Protein AF-A0A3A0W3G9-F1 (afdb_monomer_lite)

Sequence (59 aa):
MLESENYKLLQELSEEDLHEYYYWKHVEQGQEAKRWNDPYIEEKDYKFDEFENNYLKKK

Foldseek 3Di:
DDPPDPDDDDDDQDPVNLVVVCCLPAPDPPPPVQVVPPPRDDDDHDDSVRSVVVVVVVD

Radius of gyration: 16.18 Å; chains: 1; bounding box: 32×47×26 Å

pLDDT: mean 78.61, std 12.47, range [39.91, 93.88]

Structure (mmCIF, N/CA/C/O backbone):
data_AF-A0A3A0W3G9-F1
#
_entry.id   AF-A0A3A0W3G9-F1
#
loop_
_atom_site.group_PDB
_atom_site.id
_atom_site.type_symbol
_atom_site.label_atom_id
_atom_site.label_alt_id
_atom_site.label_comp_id
_atom_site.label_asym_id
_atom_site.label_entity_id
_atom_site.label_seq_id
_atom_site.pdbx_PDB_ins_code
_atom_site.Cartn_x
_atom_site.Cartn_y
_atom_site.Cartn_z
_atom_site.occupancy
_atom_site.B_iso_or_equiv
_atom_site.auth_seq_id
_atom_site.auth_comp_id
_atom_site.auth_asym_id
_atom_site.auth_atom_id
_atom_site.pdbx_PDB_model_num
ATOM 1 N N . MET A 1 1 ? -7.536 34.491 12.697 1.00 39.91 1 MET A N 1
ATOM 2 C CA . MET A 1 1 ? -7.591 33.477 11.628 1.00 39.91 1 MET A CA 1
ATOM 3 C C . MET A 1 1 ? -7.505 32.138 12.327 1.00 39.91 1 MET A C 1
ATOM 5 O O . MET A 1 1 ? -6.543 31.944 13.053 1.00 39.91 1 MET A O 1
ATOM 9 N N . LEU A 1 2 ? -8.552 31.317 12.255 1.00 45.94 2 LEU A N 1
ATOM 10 C CA . LEU A 1 2 ? -8.548 29.984 12.861 1.00 45.94 2 LEU A CA 1
ATOM 11 C C . LEU A 1 2 ? -7.708 29.082 11.959 1.00 45.94 2 LEU A C 1
ATOM 13 O O . LEU A 1 2 ? -8.107 28.802 10.832 1.00 45.94 2 LEU A O 1
ATOM 17 N N . GLU A 1 3 ? -6.525 28.705 12.433 1.00 60.44 3 GLU A N 1
ATOM 18 C CA . GLU A 1 3 ? -5.769 27.594 11.865 1.00 60.44 3 GLU A CA 1
ATOM 19 C C . GLU A 1 3 ? -6.665 26.358 11.972 1.00 60.44 3 GLU A C 1
ATOM 21 O O . GLU A 1 3 ? -7.052 25.957 13.068 1.00 60.44 3 GLU A O 1
ATOM 26 N N . SER A 1 4 ? -7.104 25.820 10.834 1.00 63.28 4 SER A N 1
ATOM 27 C CA . SER A 1 4 ? -7.938 24.624 10.829 1.00 63.28 4 SER A CA 1
ATOM 28 C C . SER A 1 4 ? -7.110 23.464 11.369 1.00 63.28 4 SER A C 1
ATOM 30 O O . SER A 1 4 ? -6.142 23.046 10.728 1.00 63.28 4 SER A O 1
ATOM 32 N N . GLU A 1 5 ? -7.480 22.941 12.533 1.00 67.00 5 GLU A N 1
ATOM 33 C CA . GLU A 1 5 ? -6.939 21.683 13.031 1.00 67.00 5 GLU A CA 1
ATOM 34 C C . GLU A 1 5 ? -7.227 20.586 11.993 1.00 67.00 5 GLU A C 1
ATOM 36 O O . GLU A 1 5 ? -8.376 20.207 11.759 1.00 67.00 5 GLU A O 1
ATOM 41 N N . ASN A 1 6 ? -6.180 20.109 11.317 1.00 70.06 6 ASN A N 1
ATOM 42 C CA . ASN A 1 6 ? -6.260 18.994 10.376 1.00 70.06 6 ASN A CA 1
ATOM 43 C C . ASN A 1 6 ? -6.465 17.697 11.172 1.00 70.06 6 ASN A C 1
ATOM 45 O O . ASN A 1 6 ? -5.504 16.999 11.505 1.00 70.06 6 ASN A O 1
ATOM 49 N N . TYR A 1 7 ? -7.713 17.370 11.503 1.00 69.06 7 TYR A N 1
ATOM 50 C CA . TYR A 1 7 ? -8.038 16.059 12.049 1.00 69.06 7 TYR A CA 1
ATOM 51 C C . TYR A 1 7 ? -7.868 15.017 10.935 1.00 69.06 7 TYR A C 1
ATOM 53 O O . TYR A 1 7 ? -8.566 15.029 9.923 1.00 69.06 7 TYR A O 1
ATOM 61 N N . LYS A 1 8 ? -6.901 14.110 11.091 1.00 75.00 8 LYS A N 1
ATOM 62 C CA . LYS A 1 8 ? -6.794 12.937 10.219 1.00 75.00 8 LYS A CA 1
ATOM 63 C C . LYS A 1 8 ? -7.800 11.900 10.701 1.00 75.00 8 LYS A C 1
ATOM 65 O O . LYS A 1 8 ? -7.619 11.314 11.766 1.00 75.00 8 LYS A O 1
ATOM 70 N N . LEU A 1 9 ? -8.862 11.695 9.929 1.00 81.75 9 LEU A N 1
ATOM 71 C CA . LEU A 1 9 ? -9.812 10.616 10.162 1.00 81.75 9 LEU A CA 1
ATOM 72 C C . LEU A 1 9 ? -9.236 9.324 9.574 1.00 81.75 9 LEU A C 1
ATOM 74 O O . LEU A 1 9 ? -9.006 9.243 8.372 1.00 81.75 9 LEU A O 1
ATOM 78 N N . LEU A 1 10 ? -8.988 8.327 10.421 1.00 83.25 10 LEU A N 1
ATOM 79 C CA . LEU A 1 10 ? -8.676 6.977 9.959 1.00 83.25 10 LEU A CA 1
ATOM 80 C C . LEU A 1 10 ? -9.984 6.293 9.557 1.00 83.25 10 LEU A C 1
ATOM 82 O O . LEU A 1 10 ? -10.951 6.315 10.320 1.00 83.25 10 LEU A O 1
ATOM 86 N N . GLN A 1 11 ? -10.010 5.703 8.369 1.00 87.31 11 GLN A N 1
ATOM 87 C CA . GLN A 1 11 ? -11.163 4.985 7.832 1.00 87.31 11 GLN A CA 1
ATOM 88 C C . GLN A 1 11 ? -10.745 3.578 7.409 1.00 87.31 11 GLN A C 1
ATOM 90 O O . GLN A 1 11 ? -9.553 3.275 7.313 1.00 87.31 11 GLN A O 1
ATOM 95 N N . GLU A 1 12 ? -11.730 2.703 7.210 1.00 88.12 12 GLU A N 1
ATOM 96 C CA . GLU A 1 12 ? -11.457 1.421 6.573 1.00 88.12 12 GLU A CA 1
ATOM 97 C C . GLU A 1 12 ? -11.020 1.638 5.125 1.00 88.12 12 GLU A C 1
ATOM 99 O O . GLU A 1 12 ? -11.474 2.568 4.461 1.00 88.12 12 GLU A O 1
ATOM 104 N N . LEU A 1 13 ? -10.139 0.755 4.663 1.00 87.56 13 LEU A N 1
ATOM 105 C CA . LEU A 1 13 ? -9.646 0.746 3.296 1.00 87.56 13 LEU A CA 1
ATOM 106 C C . LEU A 1 13 ? -10.813 0.561 2.312 1.00 87.56 13 LEU A C 1
ATOM 108 O O . LEU A 1 13 ? -11.568 -0.409 2.433 1.00 87.56 13 LEU A O 1
ATOM 112 N N . SER A 1 14 ? -10.936 1.461 1.341 1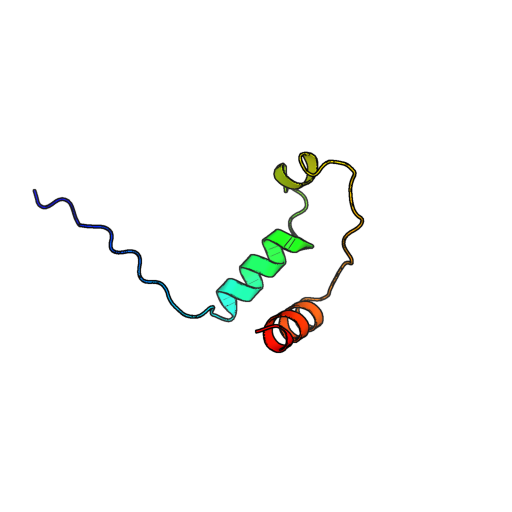.00 91.19 14 SER A N 1
ATOM 113 C CA . SER A 1 14 ? -11.849 1.306 0.209 1.00 91.19 14 SER A CA 1
ATOM 114 C C . SER A 1 14 ? -11.248 0.424 -0.895 1.00 91.19 14 SER A C 1
ATOM 116 O O . SER A 1 14 ? -10.062 0.092 -0.887 1.00 91.19 14 SER A O 1
ATOM 118 N N . GLU A 1 15 ? -12.071 0.042 -1.871 1.00 90.88 15 GLU A N 1
ATOM 119 C CA . GLU A 1 15 ? -11.610 -0.673 -3.069 1.00 90.88 15 GLU A CA 1
ATOM 120 C C . GLU A 1 15 ? -10.623 0.175 -3.892 1.00 90.88 15 GLU A C 1
ATOM 122 O O . GLU A 1 15 ? -9.626 -0.341 -4.396 1.00 90.88 15 GLU A O 1
ATOM 127 N N . GLU A 1 16 ? -10.850 1.491 -3.968 1.00 93.69 16 GLU A N 1
ATOM 128 C CA . GLU A 1 16 ? -9.965 2.429 -4.667 1.00 93.69 16 GLU A CA 1
ATOM 129 C C . GLU A 1 16 ? -8.605 2.540 -3.966 1.00 93.69 16 GLU A C 1
ATOM 131 O O . GLU A 1 16 ? -7.569 2.449 -4.627 1.00 93.69 16 GLU A O 1
ATOM 136 N N . ASP A 1 17 ? -8.593 2.604 -2.630 1.00 92.75 17 ASP A N 1
ATOM 137 C CA . ASP A 1 17 ? -7.351 2.581 -1.845 1.00 92.75 17 ASP A CA 1
ATOM 138 C C . ASP A 1 17 ? -6.562 1.279 -2.080 1.00 92.75 17 ASP A C 1
ATOM 140 O O . ASP A 1 17 ? -5.329 1.284 -2.139 1.00 92.75 17 ASP A O 1
ATOM 144 N N . LEU A 1 18 ? -7.258 0.144 -2.223 1.00 92.75 18 LEU A N 1
ATOM 145 C CA . LEU A 1 18 ? -6.627 -1.150 -2.490 1.00 92.75 18 LEU A CA 1
ATOM 146 C C . LEU A 1 18 ? -6.043 -1.217 -3.909 1.00 92.75 18 LEU A C 1
ATOM 148 O O . LEU A 1 18 ? -4.944 -1.747 -4.098 1.00 92.75 18 LEU A O 1
ATOM 152 N N . HIS A 1 19 ? -6.748 -0.653 -4.891 1.00 93.88 19 HIS A N 1
ATOM 153 C CA . HIS A 1 19 ? -6.271 -0.495 -6.265 1.00 93.88 19 HIS A CA 1
ATOM 154 C C . HIS A 1 19 ? -5.033 0.389 -6.345 1.00 93.88 19 HIS A C 1
ATOM 156 O O . HIS A 1 19 ? -4.050 0.025 -6.999 1.00 93.88 19 HIS A O 1
ATOM 162 N N . GLU A 1 20 ? -5.066 1.530 -5.662 1.00 93.06 20 GLU A N 1
ATOM 163 C CA . GLU A 1 20 ? -3.931 2.433 -5.587 1.00 93.06 20 GLU A CA 1
ATOM 164 C C . GLU A 1 20 ? -2.748 1.710 -4.935 1.00 93.06 20 GLU A C 1
ATOM 166 O O . GLU A 1 20 ? -1.668 1.625 -5.526 1.00 93.06 20 GLU A O 1
ATOM 171 N N . TYR A 1 21 ? -2.959 1.068 -3.785 1.00 90.25 21 TYR A N 1
ATOM 172 C CA . TYR A 1 21 ? -1.911 0.307 -3.111 1.00 90.25 21 TYR A CA 1
ATOM 173 C C . TYR A 1 21 ? -1.299 -0.787 -4.005 1.00 90.25 21 TYR A C 1
ATOM 175 O O . TYR A 1 21 ? -0.071 -0.915 -4.069 1.00 90.25 21 TYR A O 1
ATOM 183 N N . TYR A 1 22 ? -2.127 -1.529 -4.749 1.00 91.19 22 TYR A N 1
ATOM 184 C CA . TYR A 1 22 ? -1.658 -2.498 -5.742 1.00 91.19 22 TYR A CA 1
ATOM 185 C C . TYR A 1 22 ? -0.795 -1.844 -6.825 1.00 91.19 22 TYR A C 1
ATOM 187 O O . TYR A 1 22 ? 0.280 -2.362 -7.146 1.00 91.19 22 TYR A O 1
ATOM 195 N N . TYR A 1 23 ? -1.237 -0.707 -7.370 1.00 89.94 23 TYR A N 1
ATOM 196 C CA . TYR A 1 23 ? -0.509 0.015 -8.407 1.00 89.94 23 TYR A CA 1
ATOM 197 C C . TYR A 1 23 ? 0.887 0.411 -7.924 1.00 89.94 23 TYR A C 1
ATOM 199 O O . TYR A 1 23 ? 1.876 0.042 -8.559 1.00 89.94 23 TYR A O 1
ATOM 207 N N . TRP A 1 24 ? 0.983 1.066 -6.764 1.00 85.81 24 TRP A N 1
ATOM 208 C CA . TRP A 1 24 ? 2.269 1.446 -6.175 1.00 85.81 24 TRP A CA 1
ATOM 209 C C . TRP A 1 24 ? 3.154 0.214 -5.942 1.00 85.81 24 TRP A C 1
ATOM 211 O O . TRP A 1 24 ? 4.331 0.196 -6.305 1.00 85.81 24 TRP A O 1
ATOM 221 N N . LYS A 1 25 ? 2.597 -0.857 -5.369 1.00 83.75 25 LYS A N 1
ATOM 222 C CA . LYS A 1 25 ? 3.382 -2.035 -4.989 1.00 83.75 25 LYS A CA 1
ATOM 223 C C . LYS A 1 25 ? 3.896 -2.822 -6.202 1.00 83.75 25 LYS A C 1
ATOM 225 O O . LYS A 1 25 ? 5.081 -3.166 -6.237 1.00 83.75 25 LYS A O 1
ATOM 230 N N . HIS A 1 26 ? 3.046 -3.073 -7.196 1.00 83.62 26 HIS A N 1
ATOM 231 C CA . HIS A 1 26 ? 3.304 -4.060 -8.252 1.00 83.62 26 HIS A CA 1
ATOM 232 C C . HIS A 1 26 ? 3.412 -3.479 -9.666 1.00 83.62 26 HIS A C 1
ATOM 234 O O . HIS A 1 26 ? 4.146 -4.030 -10.481 1.00 83.62 26 HIS A O 1
ATOM 240 N N . VAL A 1 27 ? 2.723 -2.377 -9.974 1.00 83.81 27 VAL A N 1
ATOM 241 C CA . VAL A 1 27 ? 2.638 -1.850 -11.350 1.00 83.81 27 VAL A CA 1
ATOM 242 C C . VAL A 1 27 ? 3.630 -0.717 -11.590 1.00 83.81 27 VAL A C 1
ATOM 244 O O . VAL A 1 27 ? 4.233 -0.634 -12.661 1.00 83.81 27 VAL A O 1
ATOM 247 N N . GLU A 1 28 ? 3.820 0.161 -10.608 1.00 82.50 28 GLU A N 1
ATOM 248 C CA . GLU A 1 28 ? 4.660 1.337 -10.769 1.00 82.50 28 GLU A CA 1
ATOM 249 C C . GLU A 1 28 ? 6.139 0.945 -10.920 1.00 82.50 28 GLU A C 1
ATOM 251 O O . GLU A 1 28 ? 6.822 0.510 -9.985 1.00 82.50 28 GLU A O 1
ATOM 256 N N . GLN A 1 29 ? 6.641 1.124 -12.142 1.00 67.12 29 GLN A N 1
ATOM 257 C CA . GLN A 1 29 ? 8.009 0.780 -12.538 1.00 67.12 29 GLN A CA 1
ATOM 258 C C . GLN A 1 29 ? 9.055 1.749 -11.964 1.00 67.12 29 GLN A C 1
ATOM 260 O O . GLN A 1 29 ? 10.231 1.409 -11.859 1.00 67.12 29 GLN A O 1
ATOM 265 N N . GLY A 1 30 ? 8.626 2.957 -11.592 1.00 66.25 30 GLY A N 1
ATOM 266 C CA . GLY A 1 30 ? 9.481 4.063 -11.167 1.00 66.25 30 GLY A CA 1
ATOM 267 C C . GLY A 1 30 ? 9.725 4.157 -9.664 1.00 66.25 30 GLY A C 1
ATOM 268 O O . GLY A 1 30 ? 10.185 5.203 -9.217 1.00 66.25 30 GLY A O 1
ATOM 269 N N . GLN A 1 31 ? 9.420 3.122 -8.871 1.00 67.50 31 GLN A N 1
ATOM 270 C CA . GLN A 1 31 ? 9.646 3.177 -7.425 1.00 67.50 31 GLN A CA 1
ATOM 271 C C . GLN A 1 31 ? 11.144 3.261 -7.099 1.00 67.50 31 GLN A C 1
ATOM 273 O O . GLN A 1 31 ? 11.807 2.255 -6.852 1.00 67.50 31 GLN A O 1
ATOM 278 N N . GLU A 1 32 ? 11.676 4.482 -7.040 1.00 68.50 32 GLU A N 1
ATOM 279 C CA . GLU A 1 32 ? 13.050 4.775 -6.618 1.00 68.50 32 GLU A CA 1
ATOM 280 C C . GLU A 1 32 ? 13.345 4.167 -5.236 1.00 68.50 32 GLU A C 1
ATOM 282 O O . GLU A 1 32 ? 14.455 3.711 -4.987 1.00 68.50 32 GLU A O 1
ATOM 287 N N . ALA A 1 33 ? 12.330 4.046 -4.372 1.00 68.62 33 ALA A N 1
ATOM 288 C CA . ALA A 1 33 ? 12.418 3.368 -3.079 1.00 68.62 33 ALA A CA 1
ATOM 289 C C . ALA A 1 33 ? 12.761 1.867 -3.182 1.00 68.62 33 ALA A C 1
ATOM 291 O O . ALA A 1 33 ? 13.483 1.360 -2.327 1.00 68.62 33 ALA A O 1
ATOM 292 N N . LYS A 1 34 ? 12.337 1.158 -4.245 1.00 67.50 34 LYS A N 1
ATOM 293 C CA . LYS A 1 34 ? 12.704 -0.257 -4.466 1.00 67.50 34 LYS A CA 1
ATOM 294 C C . LYS A 1 34 ? 14.213 -0.435 -4.666 1.00 67.50 34 LYS A C 1
ATOM 296 O O . LYS A 1 34 ? 14.733 -1.505 -4.375 1.00 67.50 34 LYS A O 1
ATOM 301 N N . ARG A 1 35 ? 14.929 0.610 -5.108 1.00 69.12 35 ARG A N 1
ATOM 302 C CA . ARG A 1 35 ? 16.398 0.597 -5.269 1.00 69.12 35 ARG A CA 1
ATOM 303 C C . ARG A 1 35 ? 17.149 0.633 -3.939 1.00 69.12 35 ARG A C 1
ATOM 305 O O . ARG A 1 35 ? 18.329 0.304 -3.909 1.00 69.12 35 ARG A O 1
ATOM 312 N N . TRP A 1 36 ? 16.471 1.030 -2.864 1.00 71.50 36 TRP A N 1
ATOM 313 C CA . TRP A 1 36 ? 17.023 1.088 -1.510 1.00 71.50 36 TRP A CA 1
ATOM 314 C C . TRP A 1 36 ? 16.721 -0.169 -0.685 1.00 71.50 36 TRP A C 1
ATOM 316 O O . TRP A 1 36 ? 17.181 -0.271 0.451 1.00 71.50 36 TRP A O 1
ATOM 326 N N . ASN A 1 37 ? 15.990 -1.141 -1.246 1.00 71.00 37 ASN A N 1
ATOM 327 C CA . ASN A 1 37 ? 15.847 -2.461 -0.642 1.00 71.00 37 ASN A CA 1
ATOM 328 C C . ASN A 1 37 ? 17.122 -3.276 -0.932 1.00 71.00 37 ASN A C 1
ATOM 330 O O . ASN A 1 37 ? 17.265 -3.871 -2.000 1.00 71.00 37 ASN A O 1
ATOM 334 N N . ASP A 1 38 ? 18.059 -3.254 0.020 1.00 63.09 38 ASP A N 1
ATOM 335 C CA . ASP A 1 38 ? 19.218 -4.159 0.127 1.00 63.09 38 ASP A CA 1
ATOM 336 C C . ASP A 1 38 ? 18.798 -5.631 -0.113 1.00 63.09 38 ASP A C 1
ATOM 338 O O . ASP A 1 38 ? 17.635 -5.970 0.112 1.00 63.09 38 ASP A O 1
ATOM 342 N N . PRO A 1 39 ? 19.730 -6.531 -0.483 1.00 69.12 39 PRO A N 1
ATOM 343 C CA . PRO A 1 39 ? 19.654 -7.345 -1.709 1.00 69.12 39 PRO A CA 1
ATOM 344 C C . PRO A 1 39 ? 18.234 -7.624 -2.221 1.00 69.12 39 PRO A C 1
ATOM 346 O O . PRO A 1 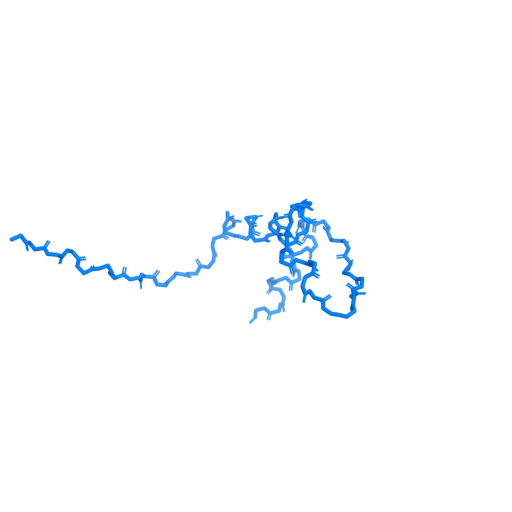39 ? 17.415 -8.213 -1.522 1.00 69.12 39 PRO A O 1
ATOM 349 N N . TYR A 1 40 ? 17.994 -7.279 -3.491 1.00 65.69 40 TYR A N 1
ATOM 350 C CA . TYR A 1 40 ? 16.705 -7.434 -4.164 1.00 65.69 40 TYR A CA 1
ATOM 351 C C . TYR A 1 40 ? 16.090 -8.819 -3.921 1.00 65.69 40 TYR A C 1
ATOM 353 O O . TYR A 1 40 ? 16.534 -9.828 -4.474 1.00 65.69 40 TYR A O 1
ATOM 361 N N . ILE A 1 41 ? 15.058 -8.859 -3.080 1.00 68.25 41 ILE A N 1
ATOM 362 C CA . ILE A 1 41 ? 14.203 -10.029 -2.934 1.00 68.25 41 ILE A CA 1
ATOM 363 C C . ILE A 1 41 ? 13.247 -9.996 -4.119 1.00 68.25 41 ILE A C 1
ATOM 365 O O . ILE A 1 41 ? 12.509 -9.027 -4.288 1.00 68.25 41 ILE A O 1
ATOM 369 N N . GLU A 1 42 ? 13.262 -11.047 -4.938 1.00 69.56 42 GLU A N 1
ATOM 370 C CA . GLU A 1 42 ? 12.285 -11.196 -6.013 1.00 69.56 42 GLU A CA 1
ATOM 371 C C . GLU A 1 42 ? 10.875 -11.240 -5.416 1.00 69.56 42 GLU A C 1
ATOM 373 O O . GLU A 1 42 ? 10.480 -12.194 -4.738 1.00 69.56 42 GLU A O 1
ATOM 378 N N . GLU A 1 43 ? 10.109 -10.177 -5.649 1.00 71.31 43 GLU A N 1
ATOM 379 C CA . GLU A 1 43 ? 8.691 -10.161 -5.330 1.00 71.31 43 GLU A CA 1
ATOM 380 C C . GLU A 1 43 ? 7.929 -10.924 -6.416 1.00 71.31 43 GLU A C 1
ATOM 382 O O . GLU A 1 43 ? 8.215 -10.800 -7.606 1.00 71.31 43 GLU A O 1
ATOM 387 N N . LYS A 1 44 ? 6.949 -11.736 -6.008 1.00 75.88 44 LYS A N 1
ATOM 388 C CA . LYS A 1 44 ? 6.042 -12.369 -6.966 1.00 75.88 44 LYS A CA 1
ATOM 389 C C . LYS A 1 44 ? 5.134 -11.310 -7.575 1.00 75.88 44 LYS A C 1
ATOM 391 O O . LYS A 1 44 ? 4.486 -10.562 -6.841 1.00 75.88 44 LYS A O 1
ATOM 396 N N . ASP A 1 45 ? 5.028 -11.334 -8.896 1.00 76.44 45 ASP A N 1
ATOM 397 C CA . ASP A 1 45 ? 3.997 -10.594 -9.607 1.00 76.44 45 ASP A CA 1
ATOM 398 C C . ASP A 1 45 ? 2.638 -11.240 -9.336 1.00 76.44 45 ASP A C 1
ATOM 400 O O . ASP A 1 45 ? 2.435 -12.432 -9.582 1.00 76.44 45 ASP A O 1
ATOM 404 N N . TYR A 1 46 ? 1.708 -10.446 -8.816 1.00 81.88 46 TYR A N 1
ATOM 405 C CA . TYR A 1 46 ? 0.316 -10.839 -8.624 1.00 81.88 46 TYR A CA 1
ATOM 406 C C . TYR A 1 46 ? -0.570 -10.063 -9.588 1.00 81.88 46 TYR A C 1
ATOM 408 O O . TYR A 1 46 ? -0.345 -8.874 -9.839 1.00 81.88 46 TYR A O 1
ATOM 416 N N . LYS A 1 47 ? -1.632 -10.704 -10.081 1.00 90.81 47 LYS A N 1
ATOM 417 C CA . LYS A 1 47 ? -2.770 -9.961 -10.637 1.00 90.81 47 LYS A CA 1
ATOM 418 C C . LYS A 1 47 ? -3.539 -9.279 -9.505 1.00 90.81 47 LYS A C 1
ATOM 420 O O . LYS A 1 47 ? -3.507 -9.759 -8.372 1.00 90.81 47 LYS A O 1
ATOM 425 N N . PHE A 1 48 ? -4.251 -8.197 -9.814 1.00 90.75 48 PHE A N 1
ATOM 426 C CA . PHE A 1 48 ? -5.024 -7.457 -8.813 1.00 90.75 48 PHE A CA 1
ATOM 427 C C . PHE A 1 48 ? -5.979 -8.365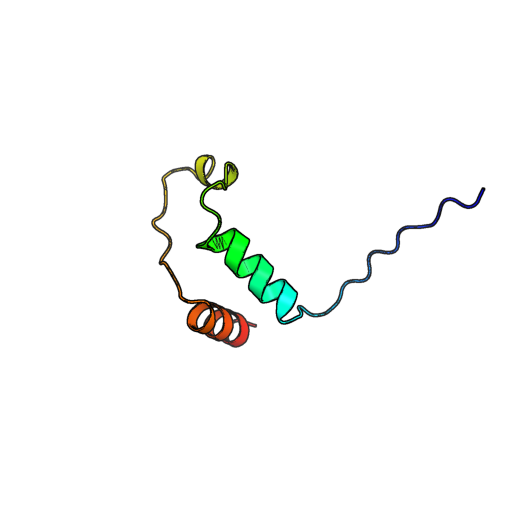 -8.020 1.00 90.75 48 PHE A C 1
ATOM 429 O O . PHE A 1 48 ? -5.901 -8.387 -6.798 1.00 90.75 48 PHE A O 1
ATOM 436 N N . ASP A 1 49 ? -6.764 -9.211 -8.691 1.00 92.62 49 ASP A N 1
ATOM 437 C CA . ASP A 1 49 ? -7.700 -10.127 -8.021 1.00 92.62 49 ASP A CA 1
ATOM 438 C C . ASP A 1 49 ? -6.991 -11.080 -7.040 1.00 92.62 49 ASP A C 1
ATOM 440 O O . ASP A 1 49 ? -7.507 -11.411 -5.973 1.00 92.62 49 ASP A O 1
ATOM 444 N N . GLU A 1 50 ? -5.788 -11.552 -7.378 1.00 91.50 50 GLU A N 1
ATOM 445 C CA . GLU A 1 50 ? -5.002 -12.427 -6.500 1.00 91.50 50 GLU A CA 1
ATOM 446 C C . GLU A 1 50 ? -4.457 -11.657 -5.296 1.00 91.50 50 GLU A C 1
ATOM 448 O O . GLU A 1 50 ? -4.411 -12.184 -4.181 1.00 91.50 50 GLU A O 1
ATOM 453 N N . PHE A 1 51 ? -4.045 -10.412 -5.520 1.00 90.56 51 PHE A N 1
ATOM 454 C CA . PHE A 1 51 ? -3.588 -9.501 -4.485 1.00 90.56 51 PHE A CA 1
ATOM 455 C C . PHE A 1 51 ? -4.716 -9.152 -3.507 1.00 90.56 51 PHE A C 1
ATOM 457 O O . PHE A 1 51 ? -4.546 -9.340 -2.302 1.00 90.56 51 PHE A O 1
ATOM 464 N N . GLU A 1 52 ? -5.878 -8.744 -4.015 1.00 92.00 52 GLU A N 1
ATOM 465 C CA . GLU A 1 52 ? -7.064 -8.418 -3.224 1.00 92.00 52 GLU A CA 1
ATOM 466 C C . GLU A 1 52 ? -7.500 -9.613 -2.372 1.00 92.00 52 GLU A C 1
ATOM 468 O O . GLU A 1 52 ? -7.611 -9.507 -1.148 1.00 92.00 52 GLU A O 1
ATOM 473 N N . ASN A 1 53 ? -7.651 -10.788 -2.991 1.00 91.44 53 ASN A N 1
ATOM 474 C CA . ASN A 1 53 ? -8.026 -12.003 -2.273 1.00 91.44 53 ASN A CA 1
ATOM 475 C C . ASN A 1 53 ? -7.029 -12.355 -1.160 1.00 91.44 53 ASN A C 1
ATOM 477 O O . ASN A 1 53 ? -7.429 -12.821 -0.093 1.00 91.44 53 ASN A O 1
ATOM 481 N N . ASN A 1 54 ? -5.728 -12.163 -1.392 1.00 88.56 54 ASN A N 1
ATOM 482 C CA . ASN A 1 54 ? -4.708 -12.400 -0.373 1.00 88.56 54 ASN A CA 1
ATOM 483 C C . ASN A 1 54 ? -4.746 -11.357 0.746 1.00 88.56 54 ASN A C 1
ATOM 485 O O . ASN A 1 54 ? -4.551 -11.723 1.905 1.00 88.56 54 ASN A O 1
ATOM 489 N N . TYR A 1 55 ? -4.982 -10.087 0.417 1.00 86.44 55 TYR A N 1
ATOM 490 C CA . TYR A 1 55 ? -5.090 -9.010 1.395 1.00 86.44 55 TYR A CA 1
ATOM 491 C C . TYR A 1 55 ? -6.297 -9.232 2.316 1.00 86.44 55 TYR A C 1
ATOM 493 O O . TYR A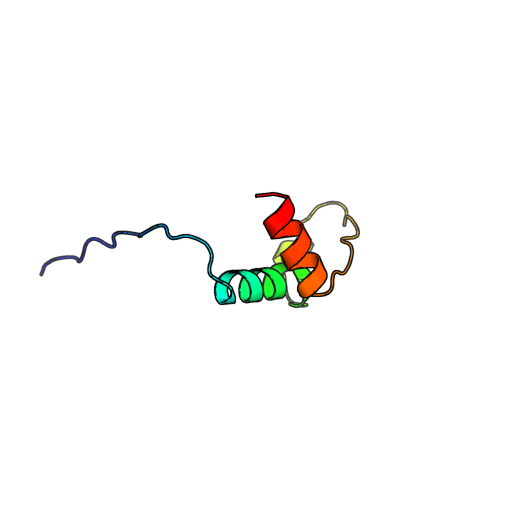 1 55 ? -6.143 -9.270 3.535 1.00 86.44 55 TYR A O 1
ATOM 501 N N . LEU A 1 56 ? -7.472 -9.508 1.739 1.00 85.00 56 LEU A N 1
ATOM 502 C CA . LEU A 1 56 ? -8.706 -9.761 2.488 1.00 85.00 56 LEU A CA 1
ATOM 503 C C . LEU A 1 56 ? -8.644 -11.034 3.344 1.00 85.00 56 LEU A C 1
ATOM 505 O O . LEU A 1 56 ? -9.200 -11.055 4.436 1.00 85.00 56 LEU A O 1
ATOM 509 N N . LYS A 1 57 ? -7.946 -12.086 2.892 1.00 87.19 57 LYS A N 1
ATOM 510 C CA .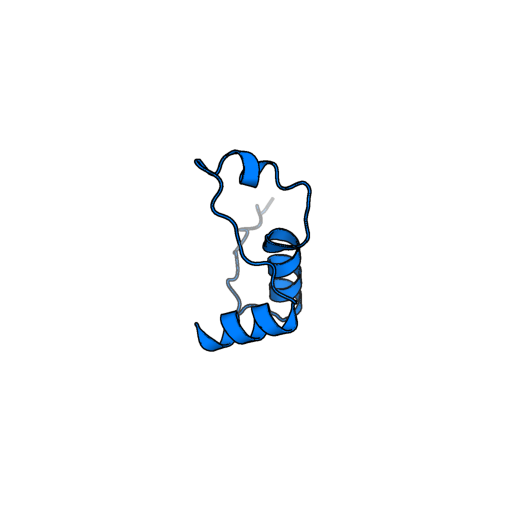 LYS A 1 57 ? -7.739 -13.320 3.681 1.00 87.19 57 LYS A CA 1
ATOM 511 C C . LYS A 1 57 ? -6.763 -13.158 4.846 1.00 87.19 57 LYS A C 1
ATOM 513 O O . LYS A 1 57 ? -6.755 -14.006 5.735 1.00 87.19 57 LYS A O 1
ATOM 518 N N . LYS A 1 58 ? -5.882 -12.156 4.786 1.00 76.06 58 LYS A N 1
ATOM 519 C CA . LYS A 1 58 ? -4.867 -11.877 5.813 1.00 76.06 58 LYS A CA 1
ATOM 520 C C . LYS A 1 58 ? -5.299 -10.806 6.820 1.00 76.06 58 LYS A C 1
ATOM 522 O O . LYS A 1 58 ? -4.566 -10.616 7.789 1.00 76.06 58 LYS A O 1
ATOM 527 N N . LYS A 1 59 ? -6.417 -10.108 6.578 1.00 59.12 59 LYS A N 1
ATOM 528 C CA . LYS A 1 59 ? -7.081 -9.242 7.567 1.00 59.12 59 LYS A CA 1
ATOM 529 C C . LYS A 1 59 ? -7.584 -10.092 8.735 1.00 59.12 59 LYS A C 1
ATOM 531 O O . LYS A 1 59 ? -7.451 -9.615 9.881 1.00 59.12 59 LYS A O 1
#

Organism: S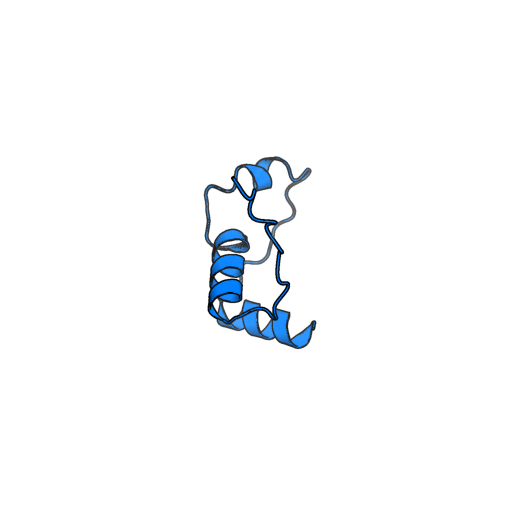taphylococcus gallinarum (NCBI:txid1293)

Secondary structure (DSSP, 8-state):
-----------PPPHHHHHHHHIIIII-TT-GGGGGSSS---PPP--HHHHHHHHHHH-